Protein AF-A0A699UMY2-F1 (afdb_monomer_lite)

Foldseek 3Di:
DDPPPPPPVVQPDPPPPLVVVVQVLCVLLVEHEVDDDQLHKYAPAYCLSVLCVVPNPLSNVVCVVVVRMDGNCPVSNVVSSVVSVPPPDDPVVVVVVVVSVVVVVVVVVVVVPPDDDDDDPPPPPPVPDD

Radius of gyration: 19.86 Å; chains: 1; bounding box: 50×45×54 Å

InterPro domains:
  IPR029063 S-adenosyl-L-methionine-dependent methyltransferase superfamily [SSF53335] (33-129)

Organism: Tanacetum cinerariifolium (NCBI:txid118510)

Secondary structure (DSSP, 8-state):
-------GGGSTTTT-HHHHHHHHHHHHTT--BT-SSTT-BEE-SS-HHHHHHHHTHHHHHHHHHTTSEE-S-HHHHHHHHHHHHTTT--SHHHHHHHHHHHHHHHHHHHHH--S---------GGGG--

pLDDT: mean 70.23, std 18.09, range [28.09, 93.12]

Sequence (130 aa):
MTTTNFSTDTFSGHTSGLYRTAARILNEAGIQINGSAPSDIRFNGPGVIERAFAQGNLGLGEAYMDGQWDSEHLDEFFHRLLKTGMTDDVKPVRLVLYALMAKFMNRQNIKRSKTVGEVHYDLGNEFYST

Structure (mmCIF, N/CA/C/O backbone):
data_AF-A0A699UMY2-F1
#
_entry.id   AF-A0A699UMY2-F1
#
loop_
_atom_site.group_PDB
_atom_site.id
_atom_site.type_symbol
_atom_site.label_atom_id
_atom_site.label_alt_id
_atom_site.label_comp_id
_atom_site.label_asym_id
_atom_site.label_entity_id
_atom_site.label_seq_id
_atom_site.pdbx_PDB_ins_code
_atom_site.Cartn_x
_atom_site.Cartn_y
_atom_site.Cartn_z
_atom_site.occupancy
_atom_site.B_iso_or_equiv
_atom_site.auth_seq_id
_atom_site.auth_comp_id
_atom_site.auth_asym_id
_atom_site.auth_atom_id
_atom_site.pdbx_PDB_model_num
ATOM 1 N N . MET A 1 1 ? -14.035 -26.054 11.550 1.00 35.03 1 MET A N 1
ATOM 2 C CA . MET A 1 1 ? -13.739 -24.619 11.735 1.00 35.03 1 MET A CA 1
ATOM 3 C C . MET A 1 1 ? -12.233 -24.513 11.876 1.00 35.03 1 MET A C 1
ATOM 5 O O . MET A 1 1 ? -11.715 -24.780 12.949 1.00 35.03 1 MET A O 1
ATOM 9 N N . THR A 1 2 ? -11.529 -24.308 10.765 1.00 28.09 2 THR A N 1
ATOM 10 C CA . THR A 1 2 ? -10.061 -24.349 10.733 1.00 28.09 2 THR A CA 1
ATOM 11 C C . THR A 1 2 ? -9.566 -22.915 10.736 1.00 28.09 2 THR A C 1
ATOM 13 O O . THR A 1 2 ? -9.603 -22.239 9.713 1.00 28.09 2 THR A O 1
ATOM 16 N N . THR A 1 3 ? -9.187 -22.433 11.913 1.00 34.25 3 THR A N 1
ATOM 17 C CA . THR A 1 3 ? -8.518 -21.147 12.085 1.00 34.25 3 THR A CA 1
ATOM 18 C C . THR A 1 3 ? -7.105 -21.306 11.544 1.00 34.25 3 THR A C 1
ATOM 20 O O . THR A 1 3 ? -6.235 -21.877 12.201 1.00 34.25 3 THR A O 1
ATOM 23 N N . THR A 1 4 ? -6.887 -20.896 10.299 1.00 37.53 4 THR A N 1
ATOM 24 C CA . THR A 1 4 ? -5.554 -20.867 9.704 1.00 37.53 4 THR A CA 1
ATOM 25 C C . THR A 1 4 ? -4.774 -19.752 10.391 1.00 37.53 4 THR A C 1
ATOM 27 O O . THR A 1 4 ? -4.959 -18.577 10.083 1.00 37.53 4 THR A O 1
ATOM 30 N N . ASN A 1 5 ? -3.935 -20.124 11.358 1.00 39.47 5 ASN A N 1
ATOM 31 C CA . ASN A 1 5 ? -2.903 -19.259 11.918 1.00 39.47 5 ASN A CA 1
ATOM 32 C C . ASN A 1 5 ? -1.948 -18.866 10.782 1.00 39.47 5 ASN A C 1
ATOM 34 O O . ASN A 1 5 ? -1.006 -19.596 10.471 1.00 39.47 5 ASN A O 1
ATOM 38 N N . PHE A 1 6 ? -2.219 -17.731 10.135 1.00 41.00 6 PHE A N 1
ATOM 39 C CA . PHE A 1 6 ? -1.270 -17.046 9.265 1.00 41.00 6 PHE A CA 1
ATOM 40 C C . PHE A 1 6 ? -0.176 -16.456 10.155 1.00 41.00 6 PHE A C 1
ATOM 42 O O . PHE A 1 6 ? -0.226 -15.302 10.574 1.00 41.00 6 PHE A O 1
ATOM 49 N N . SER A 1 7 ? 0.787 -17.304 10.509 1.00 38.06 7 SER A N 1
ATOM 50 C CA . SER A 1 7 ? 1.996 -16.906 11.212 1.00 38.06 7 SER A CA 1
ATOM 51 C C . SER A 1 7 ? 2.705 -15.821 10.402 1.00 38.06 7 SER A C 1
ATOM 53 O O . SER A 1 7 ? 3.111 -16.031 9.255 1.00 38.06 7 SER A O 1
ATOM 55 N N . THR A 1 8 ? 2.873 -14.670 11.041 1.00 43.75 8 THR A N 1
ATOM 56 C CA . THR A 1 8 ? 3.630 -13.484 10.617 1.00 43.75 8 THR A CA 1
ATOM 57 C C . THR A 1 8 ? 5.044 -13.784 10.094 1.00 43.75 8 THR A C 1
ATOM 59 O O . THR A 1 8 ? 5.618 -12.960 9.387 1.00 43.75 8 THR A O 1
ATOM 62 N N . ASP A 1 9 ? 5.576 -14.982 10.345 1.00 40.25 9 ASP A N 1
ATOM 63 C CA . ASP A 1 9 ? 6.889 -15.456 9.891 1.00 40.25 9 ASP A CA 1
ATOM 64 C C . ASP A 1 9 ? 6.988 -15.802 8.396 1.00 40.25 9 ASP A C 1
ATOM 66 O O . ASP A 1 9 ? 8.095 -15.928 7.875 1.00 40.25 9 ASP A O 1
ATOM 70 N N . THR A 1 10 ? 5.871 -15.923 7.667 1.00 42.59 10 THR A N 1
ATOM 71 C CA . THR A 1 10 ? 5.909 -16.244 6.217 1.00 42.59 10 THR A CA 1
ATOM 72 C C . THR A 1 10 ? 5.977 -14.988 5.332 1.00 42.59 10 THR A C 1
ATOM 74 O O . THR A 1 10 ? 6.172 -15.071 4.118 1.00 42.59 10 THR A O 1
ATOM 77 N N . PHE A 1 11 ? 5.886 -13.795 5.932 1.00 51.72 11 PHE A N 1
ATOM 78 C CA . PHE A 1 11 ? 6.135 -12.513 5.265 1.00 51.72 11 PHE A CA 1
ATOM 79 C C . PHE A 1 11 ? 7.641 -12.237 5.257 1.00 51.72 11 PHE A C 1
ATOM 81 O O . PHE A 1 11 ? 8.163 -11.373 5.969 1.00 51.72 11 PHE A O 1
ATOM 88 N N . SER A 1 12 ? 8.352 -13.066 4.498 1.00 44.06 12 SER A N 1
ATOM 89 C CA . SER A 1 12 ? 9.802 -13.074 4.329 1.00 44.06 12 SER A CA 1
ATOM 90 C C . SER A 1 12 ? 10.313 -11.701 3.893 1.00 44.06 12 SER A C 1
ATOM 92 O O . SER A 1 12 ? 10.318 -11.369 2.713 1.00 44.06 12 SER A O 1
ATOM 94 N N . GLY A 1 13 ? 10.733 -10.901 4.873 1.00 47.88 13 GLY A N 1
ATOM 95 C CA . GLY A 1 13 ? 11.260 -9.559 4.654 1.00 47.88 13 GLY A CA 1
ATOM 96 C C . GLY A 1 13 ? 11.437 -8.693 5.903 1.00 47.88 13 GLY A C 1
ATOM 97 O O . GLY A 1 13 ? 11.858 -7.546 5.756 1.00 47.88 13 GLY A O 1
ATOM 98 N N . HIS A 1 14 ? 11.184 -9.202 7.118 1.00 47.56 14 HIS A N 1
ATOM 99 C CA . HIS A 1 14 ? 11.392 -8.471 8.382 1.00 47.56 14 HIS A CA 1
ATOM 100 C C . HIS A 1 14 ? 12.846 -7.956 8.569 1.00 47.56 14 HIS A C 1
ATOM 102 O O . HIS A 1 14 ? 13.107 -7.086 9.398 1.00 47.56 14 HIS A O 1
ATOM 108 N N . THR A 1 15 ? 13.795 -8.414 7.741 1.00 52.06 15 THR A N 1
ATOM 109 C CA . THR A 1 15 ? 15.223 -8.049 7.748 1.00 52.06 15 THR A CA 1
ATOM 110 C C . THR A 1 15 ? 15.657 -7.100 6.616 1.00 52.06 15 THR A C 1
ATOM 112 O O . THR A 1 15 ? 16.851 -6.842 6.469 1.00 52.06 15 THR A O 1
ATOM 115 N N . SER A 1 16 ? 14.741 -6.551 5.810 1.00 65.56 16 SER A N 1
ATOM 116 C CA . SER A 1 16 ? 15.083 -5.731 4.632 1.00 65.56 16 SER A CA 1
ATOM 117 C C . SER A 1 16 ? 14.978 -4.219 4.901 1.00 65.56 16 SER A C 1
ATOM 119 O O . SER A 1 16 ? 14.094 -3.743 5.615 1.00 65.56 16 SER A O 1
ATOM 121 N N . GLY A 1 17 ? 15.886 -3.420 4.328 1.00 79.31 17 GLY A N 1
ATOM 122 C CA . GLY A 1 17 ? 15.848 -1.954 4.450 1.00 79.31 17 GLY A CA 1
ATOM 123 C C . GLY A 1 17 ? 14.556 -1.326 3.907 1.00 79.31 17 GLY A C 1
ATOM 124 O O . GLY A 1 17 ? 14.128 -0.288 4.407 1.00 79.31 17 GLY A O 1
ATOM 125 N N . LEU A 1 18 ? 13.907 -1.987 2.942 1.00 82.88 18 LEU A N 1
ATOM 126 C CA . LEU A 1 18 ? 12.640 -1.553 2.352 1.00 82.88 18 LEU A CA 1
ATOM 127 C C . LEU A 1 18 ? 11.494 -1.602 3.363 1.00 82.88 18 LEU A C 1
ATOM 129 O O . LEU A 1 18 ? 10.775 -0.616 3.484 1.00 82.88 18 LEU A O 1
ATOM 133 N N . TYR A 1 19 ? 11.377 -2.679 4.150 1.00 85.44 19 TYR A N 1
ATOM 134 C CA . TYR A 1 19 ? 10.342 -2.784 5.184 1.00 85.44 19 TYR A CA 1
ATOM 135 C C . TYR A 1 19 ? 10.450 -1.650 6.209 1.00 85.44 19 TYR A C 1
ATOM 137 O O . TYR A 1 19 ? 9.461 -0.997 6.530 1.00 85.44 19 TYR A O 1
ATOM 145 N N . ARG A 1 20 ? 11.668 -1.354 6.686 1.00 84.88 20 ARG A N 1
ATOM 146 C CA . ARG A 1 20 ? 11.896 -0.258 7.646 1.00 84.88 20 ARG A CA 1
ATOM 147 C C . ARG A 1 20 ? 11.558 1.110 7.063 1.00 84.88 20 ARG A C 1
ATOM 149 O O . ARG A 1 20 ? 11.033 1.959 7.779 1.00 84.88 20 ARG A O 1
ATOM 156 N N . THR A 1 21 ? 11.868 1.336 5.790 1.00 84.81 21 THR A N 1
ATOM 157 C CA . THR A 1 21 ? 11.515 2.587 5.109 1.00 84.81 21 THR A CA 1
ATOM 158 C C . THR A 1 21 ? 10.004 2.690 4.911 1.00 84.81 21 THR A C 1
ATOM 160 O O . THR A 1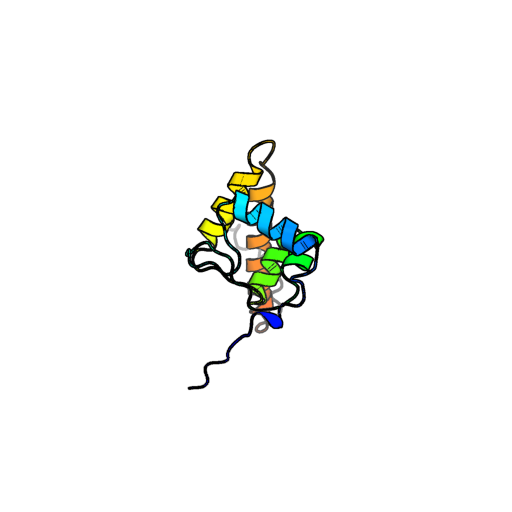 21 ? 9.434 3.730 5.225 1.00 84.81 21 THR A O 1
ATOM 163 N N . ALA A 1 22 ? 9.344 1.607 4.490 1.00 85.69 22 ALA A N 1
ATOM 164 C CA . ALA A 1 22 ? 7.889 1.541 4.362 1.00 85.69 22 ALA A CA 1
ATOM 165 C C . ALA A 1 22 ? 7.195 1.841 5.696 1.00 85.69 22 ALA A C 1
ATOM 167 O O . ALA A 1 22 ? 6.354 2.730 5.770 1.00 85.69 22 ALA A O 1
ATOM 168 N N . ALA A 1 23 ? 7.605 1.152 6.764 1.00 88.50 23 ALA A N 1
ATOM 169 C CA . ALA A 1 23 ? 7.065 1.343 8.103 1.00 88.50 23 ALA A CA 1
ATOM 170 C C . ALA A 1 23 ? 7.260 2.780 8.603 1.00 88.50 23 ALA A C 1
ATOM 172 O O . ALA A 1 23 ? 6.382 3.314 9.267 1.00 88.50 23 ALA A O 1
ATOM 173 N N . ARG A 1 24 ? 8.385 3.429 8.275 1.00 86.69 24 ARG A N 1
ATOM 174 C CA . ARG A 1 24 ? 8.627 4.835 8.634 1.00 86.69 24 ARG A CA 1
ATOM 175 C C . ARG A 1 24 ? 7.653 5.778 7.928 1.00 86.69 24 ARG A C 1
ATOM 177 O O . ARG A 1 24 ? 6.997 6.555 8.605 1.00 86.69 24 ARG A O 1
ATOM 184 N N . ILE A 1 25 ? 7.525 5.659 6.604 1.00 85.75 25 IL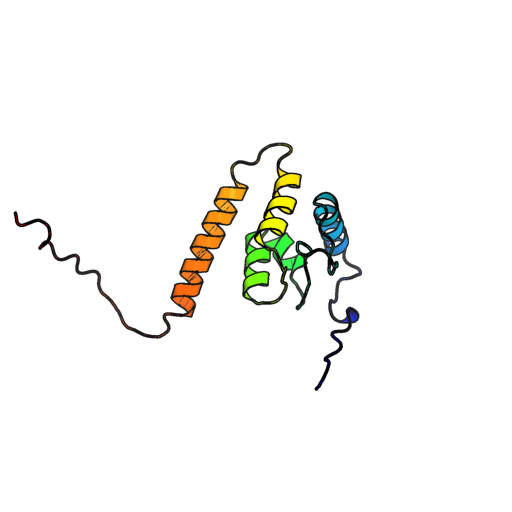E A N 1
ATOM 185 C CA . ILE A 1 25 ? 6.621 6.494 5.793 1.00 85.75 25 ILE A CA 1
ATOM 186 C C . ILE A 1 25 ? 5.166 6.316 6.247 1.00 85.75 25 ILE A C 1
ATOM 188 O O . ILE A 1 25 ? 4.428 7.287 6.397 1.00 85.75 25 ILE A O 1
ATOM 192 N N . LEU A 1 26 ? 4.753 5.071 6.493 1.00 88.31 26 LEU A N 1
ATOM 193 C CA . LEU A 1 26 ? 3.404 4.768 6.969 1.00 88.31 26 LEU A CA 1
ATOM 194 C C . LEU A 1 26 ? 3.170 5.310 8.385 1.00 88.31 26 LEU A C 1
ATOM 196 O O . LEU A 1 26 ? 2.142 5.936 8.629 1.00 88.31 26 LEU A O 1
ATOM 200 N N . ASN A 1 27 ? 4.143 5.174 9.291 1.00 90.06 27 ASN A N 1
ATOM 201 C CA . ASN A 1 27 ? 4.038 5.740 10.637 1.00 90.06 27 ASN A CA 1
ATOM 202 C C . ASN A 1 27 ? 3.960 7.272 10.629 1.00 90.06 27 ASN A C 1
ATOM 204 O O . ASN A 1 27 ? 3.203 7.834 11.416 1.00 90.06 27 ASN A O 1
ATOM 208 N N . GLU A 1 28 ? 4.682 7.954 9.735 1.00 86.88 28 GLU A N 1
ATOM 209 C CA . GLU A 1 28 ? 4.542 9.407 9.539 1.00 86.88 28 GLU A CA 1
ATOM 210 C C . GLU A 1 28 ? 3.116 9.780 9.105 1.00 86.88 28 GLU A C 1
ATOM 212 O O . GLU A 1 28 ? 2.610 10.838 9.478 1.00 86.88 28 GLU A O 1
ATOM 217 N N . ALA A 1 29 ? 2.436 8.888 8.376 1.00 85.94 29 ALA A N 1
ATOM 218 C CA . ALA A 1 29 ? 1.027 9.027 8.004 1.00 85.94 29 ALA A CA 1
ATOM 219 C C . ALA A 1 29 ? 0.045 8.606 9.103 1.00 85.94 29 ALA A C 1
ATOM 221 O O . ALA A 1 29 ? -1.168 8.705 8.915 1.00 85.94 29 ALA A O 1
ATOM 222 N N . GLY A 1 30 ? 0.539 8.165 10.261 1.00 89.19 30 GLY A N 1
ATOM 223 C CA . GLY A 1 30 ? -0.297 7.617 11.323 1.00 89.19 30 GLY A CA 1
ATOM 224 C C . GLY A 1 30 ? -1.008 6.333 10.894 1.00 89.19 30 GLY A C 1
ATOM 225 O O . GLY A 1 30 ? -2.160 6.131 11.279 1.00 89.19 30 GLY A O 1
ATOM 226 N N . ILE A 1 31 ? -0.346 5.526 10.060 1.00 91.56 31 ILE A N 1
ATOM 227 C CA . ILE A 1 31 ? -0.798 4.223 9.568 1.00 91.56 31 ILE A CA 1
ATOM 228 C C . ILE A 1 31 ? 0.187 3.168 10.069 1.00 91.56 31 ILE A C 1
ATOM 230 O O . ILE A 1 31 ? 1.394 3.268 9.832 1.00 91.56 31 ILE A O 1
ATOM 234 N N . GLN A 1 32 ? -0.318 2.134 10.731 1.00 91.19 32 GLN A N 1
ATOM 235 C CA . GLN A 1 32 ? 0.490 1.016 11.204 1.00 91.19 32 GLN A CA 1
ATOM 236 C C . GLN A 1 32 ? 0.372 -0.187 10.265 1.00 91.19 32 GLN A C 1
ATOM 238 O O . GLN A 1 32 ? -0.667 -0.446 9.659 1.00 91.19 32 GLN A O 1
ATOM 243 N N . ILE A 1 33 ? 1.463 -0.945 10.146 1.00 89.88 33 ILE A N 1
ATOM 244 C CA . ILE A 1 33 ? 1.457 -2.236 9.455 1.00 89.88 33 ILE A CA 1
ATOM 245 C C . ILE A 1 33 ? 0.873 -3.286 10.399 1.00 89.88 33 ILE A C 1
ATOM 247 O O . ILE A 1 33 ? 1.373 -3.458 11.508 1.00 89.88 33 ILE A O 1
ATOM 251 N N . ASN A 1 34 ? -0.144 -4.007 9.930 1.00 87.50 34 ASN A N 1
ATOM 252 C CA . ASN A 1 34 ? -0.924 -4.988 10.685 1.00 87.50 34 ASN A CA 1
ATOM 253 C C . ASN A 1 34 ? -1.483 -4.421 12.002 1.00 87.50 34 ASN A C 1
ATOM 255 O O . ASN A 1 34 ? -1.569 -5.131 13.005 1.00 87.50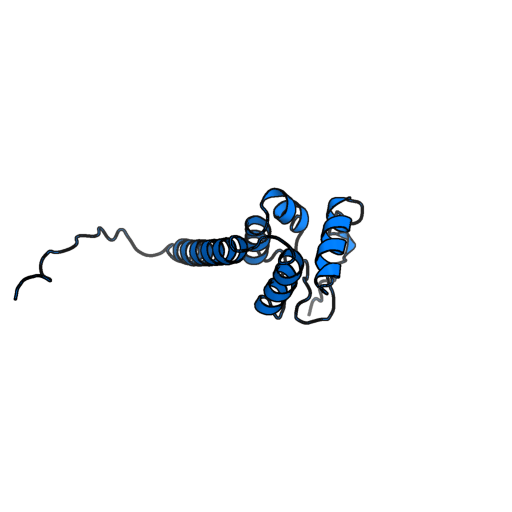 34 ASN A O 1
ATOM 259 N N . GLY A 1 35 ? -1.830 -3.133 12.003 1.00 87.44 35 GLY A N 1
ATOM 260 C CA . GLY A 1 35 ? -2.413 -2.469 13.160 1.00 87.44 35 GLY A CA 1
ATOM 261 C C . GLY A 1 35 ? -3.917 -2.717 13.309 1.00 87.44 35 GLY A C 1
ATOM 262 O O . GLY A 1 35 ? -4.554 -3.431 12.524 1.00 87.44 35 GLY A O 1
ATOM 263 N N . SER A 1 36 ? -4.477 -2.158 14.379 1.00 89.44 36 SER A N 1
ATOM 264 C CA . SER A 1 36 ? -5.883 -2.320 14.756 1.00 89.44 36 SER A CA 1
ATOM 265 C C . SER A 1 36 ? -6.777 -1.171 14.302 1.00 89.44 36 SER A C 1
ATOM 267 O O . SER A 1 36 ? -7.999 -1.302 14.394 1.00 89.44 36 SER A O 1
ATOM 269 N N . ALA A 1 37 ? -6.211 -0.056 13.832 1.00 91.44 37 ALA A N 1
ATOM 270 C CA . ALA A 1 37 ? -7.011 1.045 13.329 1.00 91.44 37 ALA A CA 1
ATOM 271 C C . ALA A 1 37 ? -7.660 0.656 11.989 1.00 91.44 37 ALA A C 1
ATOM 273 O O . ALA A 1 37 ? -7.071 -0.089 11.203 1.00 91.44 37 ALA A O 1
ATOM 274 N N . PRO A 1 38 ? -8.851 1.184 11.671 1.00 90.88 38 PRO A N 1
ATOM 275 C CA . PRO A 1 38 ? -9.546 0.809 10.440 1.00 90.88 38 PRO A CA 1
ATOM 276 C C . PRO A 1 38 ? -8.804 1.235 9.158 1.00 90.88 38 PRO A C 1
ATOM 278 O O . PRO A 1 38 ? -8.968 0.623 8.107 1.00 90.88 38 PRO A O 1
ATOM 281 N N . SER A 1 39 ? -7.955 2.263 9.246 1.00 90.62 39 SER A N 1
ATOM 282 C CA . SER A 1 39 ? -7.098 2.738 8.151 1.00 90.62 39 SER A CA 1
ATOM 283 C C . SER A 1 39 ? -5.711 2.085 8.118 1.00 90.62 39 SER A C 1
ATOM 285 O O . SER A 1 39 ? -4.892 2.450 7.274 1.00 90.62 39 SER A O 1
ATOM 287 N N . ASP A 1 40 ? -5.436 1.121 9.003 1.00 93.12 40 ASP A N 1
ATOM 288 C CA . ASP A 1 40 ? -4.178 0.377 8.994 1.00 93.12 40 ASP A CA 1
ATOM 289 C C . ASP A 1 40 ? -4.125 -0.609 7.822 1.00 93.12 40 ASP A C 1
ATOM 291 O O . ASP A 1 40 ? -5.149 -1.111 7.343 1.00 93.12 40 ASP A O 1
ATOM 295 N N . ILE A 1 41 ? -2.909 -0.875 7.343 1.00 91.88 41 ILE A N 1
ATOM 296 C CA . ILE A 1 41 ? -2.650 -1.812 6.246 1.00 91.88 41 ILE A CA 1
ATOM 297 C C . ILE A 1 41 ? -2.421 -3.209 6.808 1.00 91.88 41 ILE A C 1
ATOM 299 O O . ILE A 1 41 ? -1.570 -3.387 7.678 1.00 91.88 41 ILE A O 1
ATOM 303 N N . ARG A 1 42 ? -3.124 -4.215 6.289 1.00 92.81 42 ARG A N 1
ATOM 304 C CA . ARG A 1 42 ? -2.919 -5.622 6.647 1.00 92.81 42 ARG A CA 1
ATOM 305 C C . ARG A 1 42 ? -2.348 -6.379 5.467 1.00 92.81 42 ARG A C 1
ATOM 307 O O . ARG A 1 42 ? -2.915 -6.360 4.378 1.00 92.81 42 ARG A O 1
ATOM 314 N N . PHE A 1 43 ? -1.215 -7.038 5.668 1.00 90.75 43 PHE A N 1
ATOM 315 C CA . PHE A 1 43 ? -0.615 -7.867 4.630 1.00 90.75 43 PHE A CA 1
ATOM 316 C C . PHE A 1 43 ? -1.195 -9.280 4.682 1.00 90.75 43 PHE A C 1
ATOM 318 O O . PHE A 1 43 ? -1.157 -9.937 5.716 1.00 90.75 43 PHE A O 1
ATOM 325 N N . ASN A 1 44 ? -1.679 -9.750 3.535 1.00 88.62 44 ASN A N 1
ATOM 326 C CA . ASN A 1 44 ? -2.244 -11.086 3.333 1.00 88.62 44 ASN A CA 1
ATOM 327 C C . ASN A 1 44 ? -1.340 -11.964 2.444 1.00 88.62 44 ASN A C 1
ATOM 329 O O . ASN A 1 44 ? -1.459 -13.187 2.445 1.00 88.62 44 ASN A O 1
ATOM 333 N N . GLY A 1 45 ? -0.421 -11.354 1.685 1.00 81.31 45 GLY A N 1
ATOM 334 C CA . GLY A 1 45 ? 0.553 -12.041 0.839 1.00 81.31 45 GLY A CA 1
ATOM 335 C C . GLY A 1 45 ? 1.919 -11.339 0.772 1.00 81.31 45 GLY A C 1
ATOM 336 O O . GLY A 1 45 ? 2.067 -10.201 1.220 1.00 81.31 45 GLY A O 1
ATOM 337 N N . PRO A 1 46 ? 2.945 -12.012 0.225 1.00 83.50 46 PRO A N 1
ATOM 338 C CA . PRO A 1 46 ? 4.303 -11.478 0.143 1.00 83.50 46 PRO A CA 1
ATOM 339 C C . PRO A 1 46 ? 4.472 -10.476 -1.012 1.00 83.50 46 PRO A C 1
ATOM 341 O O . PRO A 1 46 ? 3.692 -10.461 -1.965 1.00 83.50 46 PRO A O 1
ATOM 344 N N . GLY A 1 47 ? 5.543 -9.677 -0.970 1.00 84.00 47 GLY A N 1
ATOM 345 C CA . GLY A 1 47 ? 5.971 -8.850 -2.105 1.00 84.00 47 GLY A CA 1
ATOM 346 C C . GLY A 1 47 ? 5.282 -7.487 -2.232 1.00 84.00 47 GLY A C 1
ATOM 347 O O . GLY A 1 47 ? 5.542 -6.761 -3.191 1.00 84.00 47 GLY A O 1
ATOM 348 N N . VAL A 1 48 ? 4.378 -7.132 -1.312 1.00 87.38 48 VAL A N 1
ATOM 349 C CA . VAL A 1 48 ? 3.586 -5.891 -1.402 1.00 87.38 48 VAL A CA 1
ATOM 350 C C . VAL A 1 48 ? 4.485 -4.657 -1.341 1.00 87.38 48 VAL A C 1
ATOM 352 O O . VAL A 1 48 ? 4.338 -3.742 -2.151 1.00 87.38 48 VAL A O 1
ATOM 355 N N . ILE A 1 49 ? 5.447 -4.644 -0.417 1.00 85.81 49 ILE A N 1
ATOM 356 C CA . ILE A 1 49 ? 6.361 -3.514 -0.220 1.00 85.81 49 ILE A CA 1
ATOM 357 C C . ILE A 1 49 ? 7.312 -3.397 -1.411 1.00 85.81 49 ILE A C 1
ATOM 359 O O . ILE A 1 49 ? 7.512 -2.308 -1.93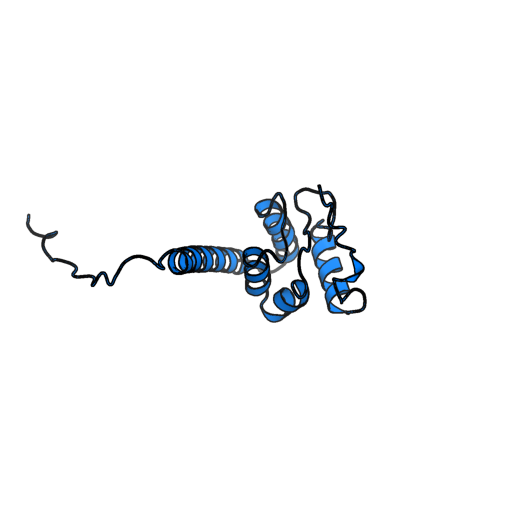7 1.00 85.81 49 ILE A O 1
ATOM 363 N N . GLU A 1 50 ? 7.852 -4.508 -1.894 1.00 87.56 50 GLU A N 1
ATOM 364 C CA . GLU A 1 50 ? 8.737 -4.553 -3.055 1.00 87.56 50 GLU A CA 1
ATOM 365 C C . GLU A 1 50 ? 8.033 -4.009 -4.304 1.00 87.56 50 GLU A C 1
ATOM 367 O O . GLU A 1 50 ? 8.588 -3.163 -5.008 1.00 87.56 50 GLU A O 1
ATOM 372 N N . ARG A 1 51 ? 6.780 -4.423 -4.547 1.00 82.62 51 ARG A N 1
ATOM 373 C CA . ARG A 1 51 ? 5.954 -3.902 -5.650 1.00 82.62 51 ARG A CA 1
ATOM 374 C C . ARG A 1 51 ? 5.651 -2.415 -5.471 1.00 82.62 51 ARG A C 1
ATOM 376 O O . ARG A 1 51 ? 5.742 -1.663 -6.443 1.00 82.62 51 ARG A O 1
ATOM 383 N N . ALA A 1 52 ? 5.341 -1.979 -4.251 1.00 85.25 52 ALA A N 1
ATOM 384 C CA . ALA A 1 52 ? 5.083 -0.574 -3.946 1.00 85.25 52 ALA A CA 1
ATOM 385 C C . ALA A 1 52 ? 6.323 0.311 -4.166 1.00 85.25 52 ALA A C 1
ATOM 387 O O . ALA A 1 52 ? 6.201 1.393 -4.730 1.00 85.25 52 ALA A O 1
ATOM 388 N N . PHE A 1 53 ? 7.525 -0.144 -3.804 1.00 81.56 53 PHE A N 1
ATOM 389 C CA . PHE A 1 53 ? 8.761 0.602 -4.071 1.00 81.56 53 PHE A CA 1
ATOM 390 C C . PHE A 1 53 ? 9.162 0.574 -5.553 1.00 81.56 53 PHE A C 1
ATOM 392 O O . PHE A 1 53 ? 9.669 1.571 -6.060 1.00 81.56 53 PHE A O 1
ATOM 399 N N . ALA A 1 54 ? 8.920 -0.533 -6.264 1.00 79.75 54 ALA A N 1
ATOM 400 C CA . ALA A 1 54 ? 9.281 -0.664 -7.677 1.00 79.75 54 ALA A CA 1
ATOM 401 C C . ALA A 1 54 ? 8.345 0.106 -8.626 1.00 79.75 54 ALA A C 1
ATOM 403 O O . ALA A 1 54 ? 8.786 0.588 -9.667 1.00 79.75 54 ALA A O 1
ATOM 404 N N . GLN A 1 55 ? 7.051 0.196 -8.300 1.00 73.81 55 GLN A N 1
ATOM 405 C CA . GLN A 1 55 ? 6.017 0.742 -9.194 1.00 73.81 55 GLN A CA 1
ATOM 406 C C . GLN A 1 55 ? 5.200 1.884 -8.563 1.00 73.81 55 GLN A C 1
ATOM 408 O O . GLN A 1 55 ? 4.235 2.369 -9.162 1.00 73.81 55 GLN A O 1
ATOM 413 N N . GLY A 1 56 ? 5.546 2.308 -7.346 1.00 78.50 56 GLY A N 1
ATOM 414 C CA . GLY A 1 56 ? 4.817 3.331 -6.599 1.00 78.50 56 GLY A CA 1
ATOM 415 C C . GLY A 1 56 ? 3.378 2.916 -6.278 1.00 78.50 56 GLY A C 1
ATOM 416 O O . GLY A 1 56 ? 3.068 1.747 -6.031 1.00 78.50 56 GLY A O 1
ATOM 417 N N . ASN A 1 57 ? 2.467 3.892 -6.352 1.00 77.62 57 ASN A N 1
ATOM 418 C CA . ASN A 1 57 ? 1.035 3.701 -6.088 1.00 77.62 57 ASN A CA 1
ATOM 419 C C . ASN A 1 57 ? 0.380 2.649 -7.001 1.00 77.62 57 ASN A C 1
ATOM 421 O O . ASN A 1 57 ? -0.604 2.031 -6.599 1.00 77.62 57 ASN A O 1
ATOM 425 N N . LEU A 1 58 ? 0.912 2.427 -8.213 1.00 77.00 58 LEU A N 1
ATOM 426 C CA . LEU A 1 58 ? 0.407 1.393 -9.120 1.00 77.00 58 LEU A CA 1
ATOM 427 C C . LEU A 1 58 ? 0.657 -0.004 -8.553 1.00 77.00 58 LEU A C 1
ATOM 429 O O . LEU A 1 58 ? -0.277 -0.797 -8.490 1.00 77.00 58 LEU A O 1
ATOM 433 N N . GLY A 1 59 ? 1.886 -0.288 -8.114 1.00 82.44 59 GLY A N 1
ATOM 434 C CA . GLY A 1 59 ? 2.241 -1.595 -7.556 1.00 82.44 59 GLY A CA 1
ATOM 435 C C . GLY A 1 59 ? 1.499 -1.885 -6.259 1.00 82.44 59 GLY A C 1
ATOM 436 O O . GLY A 1 59 ? 1.035 -3.005 -6.052 1.00 82.44 59 GLY A O 1
ATOM 437 N N . LEU A 1 60 ? 1.311 -0.855 -5.429 1.00 86.38 60 LEU A N 1
ATOM 438 C CA . LEU A 1 60 ? 0.491 -0.949 -4.225 1.00 86.38 60 LEU A CA 1
ATOM 439 C C . LEU A 1 60 ? -0.978 -1.262 -4.572 1.00 86.38 60 LEU A C 1
ATOM 441 O O . LEU A 1 60 ? -1.572 -2.160 -3.980 1.00 86.38 60 LEU A O 1
ATOM 445 N N . GLY A 1 61 ? -1.553 -0.578 -5.566 1.00 84.31 61 GLY A N 1
ATOM 446 C CA . GLY A 1 61 ? -2.919 -0.832 -6.030 1.00 84.31 61 GLY A CA 1
ATOM 447 C C . GLY A 1 61 ? -3.099 -2.210 -6.676 1.00 84.31 61 GLY A C 1
ATOM 448 O O . GLY A 1 61 ? -4.088 -2.885 -6.414 1.00 84.31 61 GLY A O 1
ATOM 449 N N . GLU A 1 62 ? -2.141 -2.676 -7.479 1.00 82.44 62 GLU A N 1
ATOM 450 C CA . GLU A 1 62 ? -2.185 -4.027 -8.053 1.00 82.44 62 GLU A CA 1
ATOM 451 C C . GLU A 1 62 ? -2.136 -5.105 -6.967 1.00 82.44 62 GLU A C 1
ATOM 453 O O . GLU A 1 62 ? -2.930 -6.040 -7.010 1.00 82.44 62 GLU A O 1
ATOM 458 N N . ALA A 1 63 ? -1.280 -4.936 -5.957 1.00 86.31 63 ALA A N 1
ATOM 459 C CA . ALA A 1 63 ? -1.215 -5.843 -4.817 1.00 86.31 63 ALA A CA 1
ATOM 460 C C . ALA A 1 63 ? -2.528 -5.875 -4.007 1.00 86.31 63 ALA A C 1
ATOM 462 O O . ALA A 1 63 ? -2.910 -6.940 -3.525 1.00 86.31 63 ALA A O 1
ATOM 463 N N . TYR A 1 64 ? -3.246 -4.749 -3.904 1.00 87.50 64 TYR A N 1
ATOM 464 C CA . TYR A 1 64 ? -4.582 -4.700 -3.290 1.00 87.50 64 TYR A CA 1
ATOM 465 C C . TYR A 1 64 ? -5.593 -5.513 -4.106 1.00 87.50 64 TYR A C 1
ATOM 467 O O . TYR A 1 64 ? -6.306 -6.359 -3.575 1.00 87.50 64 TYR A O 1
ATOM 475 N N . MET A 1 65 ? -5.612 -5.312 -5.427 1.00 83.56 65 MET A N 1
ATOM 476 C CA . MET A 1 65 ? -6.511 -6.041 -6.329 1.00 83.56 65 MET A CA 1
ATOM 477 C C . MET A 1 65 ? -6.222 -7.546 -6.375 1.00 83.56 65 MET A C 1
ATOM 479 O O . MET A 1 65 ? -7.141 -8.336 -6.586 1.00 83.56 65 MET A O 1
ATOM 483 N N . ASP A 1 66 ? -4.960 -7.935 -6.193 1.00 85.81 66 ASP A N 1
ATOM 484 C CA . ASP A 1 66 ? -4.523 -9.329 -6.087 1.00 85.81 66 ASP A CA 1
ATOM 485 C C . ASP A 1 66 ? -4.812 -9.927 -4.689 1.00 85.81 66 ASP A C 1
ATOM 487 O O . ASP A 1 66 ? -4.504 -11.093 -4.444 1.00 85.81 66 ASP A O 1
ATOM 491 N N . GLY A 1 67 ? -5.393 -9.151 -3.763 1.00 87.19 67 GLY A N 1
ATOM 492 C CA . GLY A 1 67 ? -5.724 -9.584 -2.402 1.00 87.19 67 GLY A CA 1
ATOM 493 C C . GLY A 1 67 ? -4.504 -9.784 -1.501 1.00 87.19 67 GLY A C 1
ATOM 494 O O . GLY A 1 67 ? -4.606 -10.433 -0.464 1.00 87.19 67 GLY A O 1
ATOM 495 N N . GLN A 1 68 ? -3.340 -9.252 -1.886 1.00 89.50 68 GLN A N 1
ATOM 496 C CA . GLN A 1 68 ? -2.092 -9.398 -1.131 1.00 89.50 68 GLN A CA 1
ATOM 497 C C . GLN A 1 68 ? -2.029 -8.469 0.084 1.00 89.50 68 GLN A C 1
ATOM 499 O O . GLN A 1 68 ? -1.210 -8.683 0.978 1.00 89.50 68 GLN A O 1
ATOM 504 N N . TRP A 1 69 ? -2.881 -7.450 0.134 1.00 93.12 69 TRP A N 1
ATOM 505 C CA . TRP A 1 69 ? -3.109 -6.633 1.316 1.00 93.12 69 TRP A CA 1
ATOM 506 C C . TRP A 1 69 ? -4.511 -6.033 1.288 1.00 93.12 69 TRP A C 1
ATOM 508 O O . TRP A 1 69 ? -5.100 -5.887 0.214 1.00 93.12 69 TRP A O 1
ATOM 518 N N . ASP A 1 70 ? -5.023 -5.670 2.456 1.00 92.50 70 ASP A N 1
ATOM 519 C CA . ASP A 1 70 ? -6.290 -4.965 2.604 1.00 92.50 70 ASP A CA 1
ATOM 520 C C . ASP A 1 70 ? -6.241 -3.912 3.723 1.00 92.50 70 ASP A C 1
ATOM 522 O O . ASP A 1 70 ? -5.258 -3.769 4.455 1.00 92.50 70 ASP A O 1
ATOM 526 N N . SER A 1 71 ? -7.294 -3.105 3.780 1.00 92.69 71 SER A N 1
ATOM 527 C CA . SER A 1 71 ? -7.574 -2.141 4.838 1.00 92.69 71 SER A CA 1
ATOM 528 C C . SER A 1 71 ? -9.089 -1.977 4.920 1.00 92.69 71 SER A C 1
ATOM 530 O O . SER A 1 71 ? -9.777 -2.094 3.901 1.00 92.69 71 SER A O 1
ATOM 532 N N . GLU A 1 72 ? -9.616 -1.736 6.116 1.00 91.62 72 GLU A N 1
ATOM 533 C CA . GLU A 1 72 ? -11.060 -1.605 6.332 1.00 91.62 72 GLU A CA 1
ATOM 534 C C . GLU A 1 72 ? -11.584 -0.290 5.737 1.00 91.62 72 GLU A C 1
ATOM 536 O O . GLU A 1 72 ? -12.618 -0.276 5.071 1.00 91.62 72 GLU A O 1
ATOM 541 N N . HIS A 1 73 ? -10.816 0.793 5.889 1.00 90.94 73 HIS A N 1
ATOM 542 C CA . HIS A 1 73 ? -11.108 2.120 5.345 1.00 90.94 73 HIS A CA 1
ATOM 543 C C . HIS A 1 73 ? -10.015 2.557 4.365 1.00 90.94 73 HIS A C 1
ATOM 545 O O . HIS A 1 73 ? -9.112 3.336 4.682 1.00 90.94 73 HIS A O 1
ATOM 551 N N . LEU A 1 74 ? -10.099 2.033 3.139 1.00 87.25 74 LEU A N 1
ATOM 552 C CA . LEU A 1 74 ? -9.110 2.274 2.084 1.00 87.25 74 LEU A CA 1
ATOM 553 C C . LEU A 1 74 ? -9.014 3.757 1.679 1.00 87.25 74 LEU A C 1
ATOM 555 O O . LEU A 1 74 ? -7.936 4.264 1.365 1.00 87.25 74 LEU A O 1
ATOM 559 N N . ASP A 1 75 ? -10.140 4.462 1.684 1.00 83.12 75 ASP A N 1
ATOM 560 C CA . ASP A 1 75 ? -10.221 5.899 1.431 1.00 83.12 75 ASP A CA 1
ATOM 561 C C . ASP A 1 75 ? -9.458 6.708 2.489 1.00 83.12 75 ASP A C 1
ATOM 563 O O . ASP A 1 75 ? -8.692 7.614 2.143 1.00 83.12 75 ASP A O 1
ATOM 567 N N . GLU A 1 76 ? -9.604 6.342 3.762 1.00 88.00 76 GLU A N 1
ATOM 568 C CA . GLU A 1 76 ? -8.887 6.972 4.867 1.00 88.00 76 GLU A CA 1
ATOM 569 C C . GLU A 1 76 ? -7.386 6.646 4.838 1.00 88.00 76 GLU A C 1
ATOM 571 O O . GLU A 1 76 ? -6.566 7.550 5.029 1.00 88.00 76 GLU A O 1
ATOM 576 N N . PHE A 1 77 ? -7.016 5.399 4.522 1.00 89.38 77 PHE A N 1
ATOM 577 C CA . PHE A 1 77 ? -5.621 4.999 4.300 1.00 89.38 77 PHE A CA 1
ATOM 578 C C . PHE A 1 77 ? -4.947 5.918 3.270 1.00 89.38 77 PHE A C 1
ATOM 580 O O . PHE A 1 77 ? -3.918 6.538 3.553 1.00 89.38 77 PHE A O 1
ATOM 587 N N . PHE A 1 78 ? -5.552 6.080 2.087 1.00 84.75 78 PHE A N 1
ATOM 588 C CA . PHE A 1 78 ? -4.985 6.949 1.054 1.00 84.75 78 PHE A CA 1
ATOM 589 C C . PHE A 1 78 ? -5.037 8.423 1.450 1.00 84.75 78 PHE A C 1
ATOM 591 O O . PHE A 1 78 ? -4.093 9.155 1.163 1.00 84.75 78 PHE A O 1
ATOM 598 N N . HIS A 1 79 ? -6.087 8.883 2.131 1.00 84.88 79 HIS A N 1
ATOM 599 C CA . HIS A 1 79 ? -6.143 10.260 2.619 1.00 84.88 79 HIS A CA 1
ATOM 600 C C . HIS A 1 79 ? -4.941 10.592 3.514 1.00 84.88 79 HIS A C 1
ATOM 602 O O . HIS A 1 79 ? -4.261 11.597 3.288 1.00 84.88 79 HIS A O 1
ATOM 608 N N . ARG A 1 80 ? -4.658 9.726 4.491 1.00 86.50 80 ARG A N 1
ATOM 609 C CA . ARG A 1 80 ? -3.538 9.867 5.427 1.00 86.50 80 ARG A CA 1
ATOM 610 C C . ARG A 1 80 ? -2.187 9.770 4.720 1.00 86.50 80 ARG A C 1
ATOM 612 O O . ARG A 1 80 ? -1.352 10.657 4.892 1.00 86.50 80 ARG A O 1
ATOM 619 N N . LEU A 1 81 ? -2.009 8.761 3.866 1.00 84.44 81 LEU A N 1
ATOM 620 C CA . LEU A 1 81 ? -0.772 8.535 3.112 1.00 84.44 81 LEU A CA 1
ATOM 621 C C . LEU A 1 81 ? -0.428 9.699 2.172 1.00 84.44 81 LEU A C 1
ATOM 623 O O . LEU A 1 81 ? 0.733 10.053 2.003 1.00 84.44 81 LEU A O 1
ATOM 627 N N . LEU A 1 82 ? -1.428 10.309 1.537 1.00 77.88 82 LEU A N 1
ATOM 628 C CA . LEU A 1 82 ? -1.202 11.438 0.634 1.00 77.88 82 LEU A CA 1
ATOM 629 C C . LEU A 1 82 ? -0.932 12.734 1.388 1.00 77.88 82 LEU A C 1
ATOM 631 O O . LEU A 1 82 ? -0.165 13.567 0.910 1.00 77.88 82 LEU A O 1
ATOM 635 N N . LYS A 1 83 ? -1.558 12.911 2.553 1.00 79.56 83 LYS A N 1
ATOM 636 C CA . LYS A 1 83 ? -1.410 14.118 3.366 1.00 79.56 83 LYS A CA 1
ATOM 637 C C . LYS A 1 83 ? 0.027 14.306 3.857 1.00 79.56 83 LYS A C 1
ATOM 639 O O . LYS A 1 83 ? 0.461 15.446 3.966 1.00 79.56 83 LYS A O 1
ATOM 644 N N . THR A 1 84 ? 0.775 13.229 4.095 1.00 71.69 84 THR A N 1
ATOM 645 C CA . THR A 1 84 ? 2.192 13.320 4.489 1.00 71.69 84 THR A CA 1
ATOM 646 C C . THR A 1 84 ? 3.124 13.694 3.348 1.00 71.69 84 THR A C 1
ATOM 648 O O . THR A 1 84 ? 4.118 14.373 3.578 1.00 71.69 84 THR A O 1
ATOM 651 N N . GLY A 1 85 ? 2.789 13.317 2.112 1.00 61.66 85 GLY A N 1
ATOM 652 C CA . GLY A 1 85 ? 3.535 13.725 0.918 1.00 61.66 85 GLY A CA 1
ATOM 653 C C . GLY A 1 85 ? 3.214 15.143 0.430 1.00 61.66 85 GLY A C 1
ATOM 654 O O . GLY A 1 85 ? 3.913 15.661 -0.435 1.00 61.66 85 GLY A O 1
ATOM 655 N N . MET A 1 86 ? 2.159 15.777 0.953 1.00 52.97 86 MET A N 1
ATOM 656 C CA . MET A 1 86 ? 1.634 17.066 0.477 1.00 52.97 86 MET A CA 1
ATOM 657 C C . MET A 1 86 ? 2.397 18.304 0.966 1.00 52.97 86 MET A C 1
ATOM 659 O O . MET A 1 86 ? 1.991 19.411 0.619 1.00 52.97 86 MET A O 1
ATOM 663 N N . THR A 1 87 ? 3.480 18.150 1.730 1.00 50.44 87 THR A N 1
ATOM 664 C CA . THR A 1 87 ? 4.177 19.304 2.313 1.00 50.44 87 THR A CA 1
ATOM 665 C C . THR A 1 87 ? 4.942 20.148 1.288 1.00 50.44 87 THR A C 1
ATOM 667 O O . THR A 1 87 ? 5.154 21.309 1.596 1.00 50.44 87 THR A O 1
ATOM 670 N N . ASP A 1 88 ? 5.254 19.665 0.069 1.00 48.62 88 ASP A N 1
ATOM 671 C CA . ASP A 1 88 ? 5.979 20.520 -0.897 1.00 48.62 88 ASP A CA 1
ATOM 672 C C . ASP A 1 88 ? 5.496 20.600 -2.364 1.00 48.62 88 ASP A C 1
ATOM 674 O O . ASP A 1 88 ? 5.689 21.665 -2.923 1.00 48.62 88 ASP A O 1
ATOM 678 N N . ASP A 1 89 ? 4.841 19.629 -3.035 1.00 49.50 89 ASP A N 1
ATOM 679 C CA . ASP A 1 89 ? 4.527 19.840 -4.484 1.00 49.50 89 ASP A CA 1
ATOM 680 C C . ASP A 1 89 ? 3.520 18.847 -5.128 1.00 49.50 89 ASP A C 1
ATOM 682 O O . ASP A 1 89 ? 3.829 18.111 -6.068 1.00 49.50 89 ASP A O 1
ATOM 686 N N . VAL A 1 90 ? 2.271 18.754 -4.638 1.00 51.28 90 VAL A N 1
ATOM 687 C CA . VAL A 1 90 ? 1.394 17.608 -4.993 1.00 51.28 90 VAL A CA 1
ATOM 688 C C . VAL A 1 90 ? 0.043 17.967 -5.621 1.00 51.28 90 VAL A C 1
ATOM 690 O O . VAL A 1 90 ? -1.027 17.755 -5.052 1.00 51.28 90 VAL A O 1
ATOM 693 N N . LYS A 1 91 ? 0.077 18.402 -6.882 1.00 53.44 91 LYS A N 1
ATOM 694 C CA . LYS A 1 91 ? -1.041 18.209 -7.832 1.00 53.44 91 LYS A CA 1
ATOM 695 C C . LYS A 1 91 ? -1.011 16.875 -8.626 1.00 53.44 91 LYS A C 1
ATOM 697 O O . LYS A 1 91 ? -2.095 16.443 -9.022 1.00 53.44 91 LYS A O 1
ATOM 702 N N . PRO A 1 92 ? 0.117 16.142 -8.814 1.00 60.22 92 PRO A N 1
ATOM 703 C CA . PRO A 1 92 ? 0.114 14.919 -9.635 1.00 60.22 92 PRO A CA 1
ATOM 704 C C . PRO A 1 92 ? -0.537 13.692 -8.983 1.00 60.22 92 PRO A C 1
ATOM 706 O O . PRO A 1 92 ? -1.131 12.875 -9.679 1.00 60.22 92 PRO A O 1
ATOM 709 N N . VAL A 1 93 ? -0.449 13.521 -7.660 1.00 57.41 93 VAL A N 1
ATOM 710 C CA . VAL A 1 93 ? -0.739 12.206 -7.052 1.00 57.41 93 VAL A CA 1
ATOM 711 C C . VAL A 1 93 ? -2.234 11.873 -7.024 1.00 57.41 93 VAL A C 1
ATOM 713 O O . VAL A 1 93 ? -2.607 10.720 -7.239 1.00 57.41 93 VAL A O 1
ATOM 716 N N . ARG A 1 94 ? -3.114 12.873 -6.866 1.00 59.28 94 ARG A N 1
ATOM 717 C CA . ARG A 1 94 ? -4.565 12.674 -7.034 1.00 59.28 94 ARG A CA 1
ATOM 718 C C . ARG A 1 94 ? -4.914 12.257 -8.461 1.00 59.28 94 ARG A C 1
ATOM 720 O O . ARG A 1 94 ? -5.711 11.344 -8.633 1.00 59.28 94 ARG A O 1
ATOM 727 N N . LEU A 1 95 ? -4.301 12.879 -9.472 1.00 62.81 95 LEU A N 1
ATOM 728 C CA . LEU A 1 95 ? -4.490 12.482 -10.872 1.00 62.81 95 LEU A CA 1
ATOM 729 C C . LEU A 1 95 ? -3.986 11.062 -11.128 1.00 62.81 95 LEU A C 1
ATOM 731 O O . LEU A 1 95 ? -4.665 10.297 -11.803 1.00 62.81 95 LEU A O 1
ATOM 735 N N . VAL A 1 96 ? -2.836 10.696 -10.559 1.00 63.59 96 VAL A N 1
ATOM 736 C CA . VAL A 1 96 ? -2.308 9.330 -10.647 1.00 63.59 96 VAL A CA 1
ATOM 737 C C . VAL A 1 96 ? -3.289 8.346 -10.016 1.00 63.59 96 VAL A C 1
ATOM 739 O O . VAL A 1 96 ? -3.619 7.355 -10.651 1.00 63.59 96 VAL A O 1
ATOM 742 N N . LEU A 1 97 ? -3.836 8.630 -8.833 1.00 66.44 97 LEU A N 1
ATOM 743 C CA . LEU A 1 97 ? -4.860 7.789 -8.203 1.00 66.44 97 LEU A CA 1
ATOM 744 C C . LEU A 1 97 ? -6.140 7.671 -9.031 1.00 66.44 97 LEU A C 1
ATOM 746 O O . LEU A 1 97 ? -6.654 6.567 -9.185 1.00 66.44 97 LEU A O 1
ATOM 750 N N . TYR A 1 98 ? -6.636 8.768 -9.605 1.00 66.44 98 TYR A N 1
ATOM 751 C CA . TYR A 1 98 ? -7.797 8.720 -10.495 1.00 66.44 98 TYR A CA 1
ATOM 752 C C . TYR A 1 98 ? -7.515 7.914 -11.763 1.00 66.44 98 TYR A C 1
ATOM 754 O O . TYR A 1 98 ? -8.331 7.082 -12.148 1.00 66.44 98 TYR A O 1
ATOM 762 N N . ALA A 1 99 ? -6.355 8.107 -12.390 1.00 67.25 99 ALA A N 1
ATOM 763 C CA . ALA A 1 99 ? -5.943 7.339 -13.560 1.00 67.25 99 ALA A CA 1
ATOM 764 C C . ALA A 1 99 ? -5.766 5.851 -13.224 1.00 67.25 99 ALA A C 1
ATOM 766 O O . ALA A 1 99 ? -6.135 4.989 -14.022 1.00 67.25 99 ALA A O 1
ATOM 767 N N . LEU A 1 100 ? -5.256 5.545 -12.030 1.00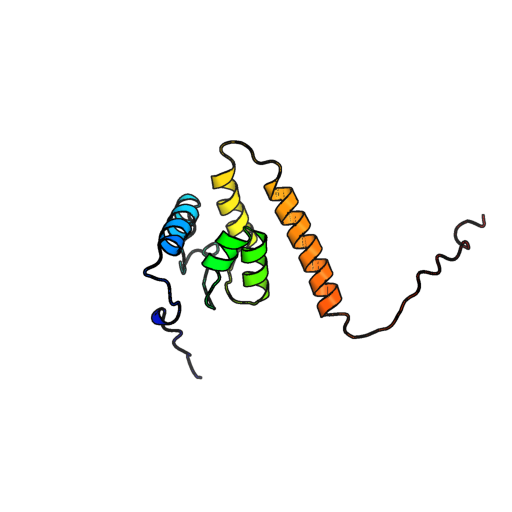 66.62 100 LEU A N 1
ATOM 768 C CA . LEU A 1 100 ? -5.174 4.192 -11.498 1.00 66.62 100 LEU A CA 1
ATOM 769 C C . LEU A 1 100 ? -6.567 3.599 -11.329 1.00 66.62 100 LEU A C 1
ATOM 771 O O . LEU A 1 100 ? -6.842 2.577 -11.946 1.00 66.62 100 LEU A O 1
ATOM 775 N N . MET A 1 101 ? -7.460 4.250 -10.583 1.00 68.06 101 MET A N 1
ATOM 776 C CA . MET A 1 101 ? -8.841 3.796 -10.391 1.00 68.06 101 MET A CA 1
ATOM 777 C C . MET A 1 101 ? -9.567 3.610 -11.726 1.00 68.06 101 MET A C 1
ATOM 779 O O . MET A 1 101 ? -10.186 2.573 -11.932 1.00 68.06 101 MET A O 1
ATOM 783 N N . ALA A 1 102 ? -9.423 4.534 -12.679 1.00 69.75 102 ALA A N 1
ATOM 784 C CA . ALA A 1 102 ? -10.008 4.414 -14.013 1.00 69.75 102 ALA A CA 1
ATOM 785 C C . ALA A 1 102 ? -9.427 3.224 -14.796 1.00 69.75 102 ALA A C 1
ATOM 787 O O . ALA A 1 102 ? -10.172 2.448 -15.396 1.00 69.75 102 ALA A O 1
ATOM 788 N N . LYS A 1 103 ? -8.103 3.022 -14.757 1.00 65.56 103 LYS A N 1
ATOM 789 C CA . LYS A 1 103 ? -7.444 1.869 -15.388 1.00 65.56 103 LYS A CA 1
ATOM 790 C C . LYS A 1 103 ? -7.823 0.559 -14.700 1.00 65.56 103 LYS A C 1
ATOM 792 O O . LYS A 1 103 ? -7.963 -0.452 -15.382 1.00 65.56 103 LYS A O 1
ATOM 797 N N . PHE A 1 104 ? -8.016 0.560 -13.385 1.00 64.50 104 PHE A N 1
ATOM 798 C CA . PHE A 1 104 ? -8.463 -0.599 -12.619 1.00 64.50 104 PHE A CA 1
ATOM 799 C C . PHE A 1 104 ? -9.929 -0.917 -12.881 1.00 64.50 104 PHE A C 1
ATOM 801 O O . PHE A 1 104 ? -10.226 -2.074 -13.146 1.00 64.50 104 PHE A O 1
ATOM 808 N N . MET A 1 105 ? -10.824 0.069 -12.914 1.00 62.75 105 MET A N 1
ATOM 809 C CA . MET A 1 105 ? -12.224 -0.117 -13.308 1.00 62.75 105 MET A CA 1
ATOM 810 C C . MET A 1 105 ? -12.328 -0.616 -14.752 1.00 62.75 105 MET A C 1
ATOM 812 O O . MET A 1 105 ? -13.062 -1.565 -15.013 1.00 62.75 105 MET A O 1
ATOM 816 N N . ASN A 1 106 ? -11.528 -0.067 -15.672 1.00 63.34 106 ASN A N 1
ATOM 817 C CA . ASN A 1 106 ? -11.465 -0.538 -17.056 1.00 63.34 106 ASN A CA 1
ATOM 818 C C . ASN A 1 106 ? -10.909 -1.975 -17.147 1.00 63.34 106 ASN A C 1
ATOM 820 O O . ASN A 1 106 ? -11.484 -2.828 -17.813 1.00 63.34 106 ASN A O 1
ATOM 824 N N . ARG A 1 107 ? -9.833 -2.301 -16.411 1.00 58.03 107 ARG A N 1
ATOM 82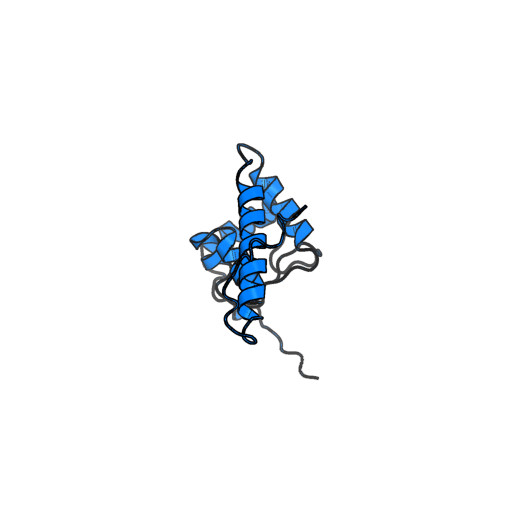5 C CA . ARG A 1 107 ? -9.276 -3.668 -16.356 1.00 58.03 107 ARG A CA 1
ATOM 826 C C . ARG A 1 107 ? -10.184 -4.658 -15.624 1.00 58.03 107 ARG A C 1
ATOM 828 O O . ARG A 1 107 ? -10.159 -5.827 -15.980 1.00 58.03 107 ARG A O 1
ATOM 835 N N . GLN A 1 108 ? -10.962 -4.237 -14.629 1.00 57.00 108 GLN A N 1
ATOM 836 C CA . GLN A 1 108 ? -11.993 -5.058 -13.984 1.00 57.00 108 GLN A CA 1
ATOM 837 C C . GLN A 1 108 ? -13.154 -5.312 -14.943 1.00 57.00 108 GLN A C 1
ATOM 839 O O . GLN A 1 108 ? -13.618 -6.446 -15.020 1.00 57.00 108 GLN A O 1
ATOM 844 N N . ASN A 1 109 ? -13.549 -4.308 -15.736 1.00 55.78 109 ASN A N 1
ATOM 845 C CA . ASN A 1 109 ? -14.512 -4.484 -16.818 1.00 55.78 109 ASN A CA 1
ATOM 846 C C . ASN A 1 109 ? -13.990 -5.506 -17.844 1.00 55.78 109 ASN A C 1
ATOM 848 O O . ASN A 1 109 ? -14.675 -6.478 -18.120 1.00 55.78 109 ASN A O 1
ATOM 852 N N . ILE A 1 110 ? -12.729 -5.396 -18.279 1.00 54.03 110 ILE A N 1
ATOM 853 C CA . ILE A 1 110 ? -12.093 -6.357 -19.205 1.00 54.03 110 ILE A CA 1
ATOM 854 C C . ILE A 1 110 ? -11.909 -7.755 -18.577 1.00 54.03 110 ILE A C 1
ATOM 856 O O . ILE A 1 110 ? -12.130 -8.769 -19.236 1.00 54.03 110 ILE A O 1
ATOM 860 N N . LYS A 1 111 ? -11.526 -7.854 -17.294 1.00 53.94 111 LYS A N 1
ATOM 861 C CA . LYS A 1 111 ? -11.414 -9.143 -16.579 1.00 53.94 111 LYS A CA 1
ATOM 862 C C . LYS A 1 111 ? -12.788 -9.804 -16.376 1.00 53.94 111 LYS A C 1
ATOM 864 O O . LYS A 1 111 ? -12.844 -11.032 -16.344 1.00 53.94 111 LYS A O 1
ATOM 869 N N . ARG A 1 112 ? -13.876 -9.024 -16.272 1.00 49.53 112 ARG A N 1
ATOM 870 C CA . ARG A 1 112 ? -15.269 -9.512 -16.271 1.00 49.53 112 ARG A CA 1
ATOM 871 C C . ARG A 1 112 ? -15.856 -9.707 -17.675 1.00 49.53 112 ARG A C 1
ATOM 873 O O . ARG A 1 112 ? -16.764 -10.519 -17.809 1.00 49.53 112 ARG A O 1
ATOM 880 N N . SER A 1 113 ? -15.334 -9.062 -18.720 1.00 38.97 113 SER A N 1
ATOM 881 C CA . SER A 1 113 ? -15.824 -9.183 -20.104 1.00 38.97 113 SER A CA 1
ATOM 882 C C . SER A 1 113 ? -15.251 -10.405 -20.838 1.00 38.97 113 SER A C 1
ATOM 884 O O . SER A 1 113 ? -14.954 -10.357 -22.031 1.00 38.97 113 SER A O 1
ATOM 886 N N . LYS A 1 114 ? -15.120 -11.542 -20.144 1.00 48.69 114 LYS A N 1
ATOM 887 C CA . LYS A 1 114 ? -14.919 -12.851 -20.793 1.00 48.69 114 LYS A CA 1
ATOM 888 C C . LYS A 1 114 ? -16.220 -13.466 -21.323 1.00 48.69 114 LYS A C 1
ATOM 890 O O . LYS A 1 114 ? -16.255 -14.656 -21.617 1.00 48.69 114 LYS A O 1
ATOM 895 N N . THR A 1 115 ? -17.256 -12.654 -21.511 1.00 51.16 115 THR A N 1
ATOM 896 C CA . THR A 1 115 ? -18.467 -13.058 -22.215 1.00 51.16 115 THR A CA 1
ATOM 897 C C . THR A 1 115 ? -18.945 -11.887 -23.065 1.00 51.16 115 THR A C 1
ATOM 899 O O . THR A 1 115 ? -19.140 -10.793 -22.547 1.00 51.16 115 THR A O 1
ATOM 902 N N . VAL A 1 116 ? -19.179 -12.179 -24.345 1.00 51.88 116 VAL A N 1
ATOM 903 C CA . VAL A 1 116 ? -19.734 -11.318 -25.403 1.00 51.88 116 VAL A CA 1
ATOM 904 C C . VAL A 1 116 ? -18.711 -10.441 -26.139 1.00 51.88 116 VAL A C 1
ATOM 906 O O . VAL A 1 116 ? -18.429 -9.312 -25.763 1.00 51.88 116 VAL A O 1
ATOM 909 N N . GLY A 1 117 ? -18.152 -11.033 -27.201 1.00 49.53 117 GLY A N 1
ATOM 910 C CA . GLY A 1 117 ? -18.497 -10.670 -28.581 1.00 49.53 117 GLY A CA 1
ATOM 911 C C . GLY A 1 117 ? -18.141 -9.262 -29.047 1.00 49.53 117 GLY A C 1
ATOM 912 O O . GLY A 1 117 ? -18.648 -8.276 -28.529 1.00 49.53 117 GLY A O 1
ATOM 913 N N . GLU A 1 118 ? -17.318 -9.216 -30.092 1.00 54.62 118 GLU A N 1
ATOM 914 C CA . GLU A 1 118 ? -17.110 -8.090 -31.001 1.00 54.62 118 GLU A CA 1
ATOM 915 C C . GLU A 1 118 ? -18.371 -7.228 -31.157 1.00 54.62 118 GLU A C 1
ATOM 917 O O . GLU A 1 118 ? -19.336 -7.625 -31.804 1.00 54.62 118 GLU A O 1
ATOM 922 N N . VAL A 1 119 ? -18.355 -6.019 -30.603 1.00 54.16 119 VAL A N 1
ATOM 923 C CA . VAL A 1 119 ? -19.256 -4.962 -31.059 1.00 54.16 119 VAL A CA 1
ATOM 924 C C . VAL A 1 119 ? -18.390 -4.014 -31.861 1.00 54.16 119 VAL A C 1
ATOM 926 O O . VAL A 1 119 ? -17.644 -3.200 -31.317 1.00 54.16 119 VAL A O 1
ATOM 929 N N . HIS A 1 120 ? -18.433 -4.196 -33.178 1.00 54.97 120 HIS A N 1
ATOM 930 C CA . HIS A 1 120 ? -17.978 -3.178 -34.107 1.00 54.97 120 HIS A CA 1
ATOM 931 C C . HIS A 1 120 ? -18.807 -1.921 -33.833 1.00 54.97 120 HIS A C 1
ATOM 933 O O . HIS A 1 120 ? -20.036 -1.962 -33.861 1.00 54.97 120 HIS A O 1
ATOM 939 N N . TYR A 1 121 ? -18.130 -0.818 -33.517 1.00 46.00 121 TYR A N 1
ATOM 940 C CA . TYR A 1 121 ? -18.740 0.505 -33.461 1.00 46.00 121 TYR A CA 1
ATOM 941 C C . TYR A 1 121 ? -19.099 0.937 -34.887 1.00 46.00 121 TYR A C 1
ATOM 943 O O . TYR A 1 121 ? -18.424 1.775 -35.478 1.00 46.00 121 TYR A O 1
ATOM 951 N N . ASP A 1 122 ? -20.177 0.380 -35.433 1.00 54.78 122 ASP A N 1
ATOM 952 C CA . ASP A 1 122 ? -20.920 1.063 -36.482 1.00 54.78 122 ASP A CA 1
ATOM 953 C C . ASP A 1 122 ? -21.706 2.184 -35.803 1.00 54.78 122 ASP A C 1
ATOM 955 O O . ASP A 1 122 ? -22.838 2.031 -35.340 1.00 54.78 122 ASP A O 1
ATOM 959 N N . LEU A 1 123 ? -21.042 3.335 -35.687 1.00 54.66 123 LEU A N 1
ATOM 960 C CA . LEU A 1 123 ? -21.683 4.620 -35.448 1.00 54.66 123 LEU A CA 1
ATOM 961 C C . LEU A 1 123 ? -22.572 4.921 -36.661 1.00 54.66 123 LEU A C 1
ATOM 963 O O . LEU A 1 123 ? -22.163 5.582 -37.614 1.00 54.66 123 LEU A O 1
ATOM 967 N N . GLY A 1 124 ? -23.789 4.383 -36.632 1.00 44.91 124 GLY A N 1
ATOM 968 C CA . GLY A 1 124 ? -24.844 4.715 -37.573 1.00 44.91 124 GLY A CA 1
ATOM 969 C C . GLY A 1 124 ? -25.171 6.204 -37.480 1.00 44.91 124 GLY A C 1
ATOM 970 O O . GLY A 1 124 ? -25.618 6.697 -36.447 1.00 44.91 124 GLY A O 1
ATOM 971 N N . ASN A 1 125 ? -24.974 6.905 -38.593 1.00 56.94 125 ASN A N 1
ATOM 972 C CA . ASN A 1 125 ? -25.328 8.305 -38.840 1.00 56.94 125 ASN A CA 1
ATOM 973 C C . ASN A 1 125 ? -26.843 8.614 -38.749 1.00 56.94 125 ASN A C 1
ATOM 975 O O . ASN A 1 125 ? -27.285 9.655 -39.228 1.00 56.94 125 ASN A O 1
ATOM 979 N N . GLU A 1 126 ? -27.667 7.763 -38.135 1.00 58.62 126 GLU A N 1
ATOM 980 C CA . GLU A 1 126 ? -29.114 8.000 -38.039 1.00 58.62 126 GLU A CA 1
ATOM 981 C C . GLU A 1 126 ? -29.498 9.039 -36.974 1.00 58.62 126 GLU A C 1
ATOM 983 O O . GLU A 1 126 ? -30.622 9.535 -36.979 1.00 58.62 126 GLU A O 1
ATOM 988 N N . PHE A 1 127 ? -28.563 9.466 -36.117 1.00 55.06 127 PHE A N 1
ATOM 989 C CA . PHE A 1 127 ? -28.841 10.481 -35.092 1.00 55.06 127 PHE A CA 1
ATOM 990 C C . PHE A 1 127 ? -28.913 11.931 -35.625 1.00 55.06 127 PHE A C 1
ATOM 992 O O . PHE A 1 127 ? -29.241 12.837 -34.865 1.00 55.06 127 PHE A O 1
ATOM 999 N N . TYR A 1 128 ? -28.624 12.173 -36.913 1.00 55.22 128 TYR A N 1
ATOM 1000 C CA . TYR A 1 128 ? -28.632 13.520 -37.518 1.00 55.22 128 TYR A CA 1
ATOM 1001 C C . TYR A 1 128 ? -29.803 13.797 -38.471 1.00 55.22 128 TYR A C 1
ATOM 1003 O O . TYR A 1 128 ? -29.789 14.811 -39.165 1.00 55.22 128 TYR A O 1
ATOM 1011 N N . SER A 1 129 ? -30.830 12.945 -38.514 1.00 51.12 129 SER A N 1
ATOM 1012 C CA . SER A 1 129 ? -32.031 13.242 -39.304 1.00 51.12 129 SER A CA 1
ATOM 1013 C C . SER A 1 129 ? -33.101 13.928 -38.450 1.00 51.12 129 SER A C 1
ATOM 1015 O O . SER A 1 129 ? -33.955 13.303 -37.826 1.00 51.12 129 SER A O 1
ATOM 1017 N N . THR A 1 130 ? -33.031 15.255 -38.403 1.00 49.25 130 THR A N 1
ATOM 1018 C CA . THR A 1 130 ? -34.169 16.140 -38.120 1.00 49.25 130 THR A CA 1
ATOM 1019 C C . THR A 1 130 ? -34.073 17.338 -39.045 1.00 49.25 130 THR A C 1
ATOM 1021 O O . THR A 1 130 ? -32.954 17.883 -39.172 1.00 49.25 130 THR A O 1
#